Protein 7BWH (pdb70)

Structure (mmCIF, N/CA/C/O backbone):
data_7BWH
#
_entry.id   7BWH
#
_cell.length_a   34.004
_cell.length_b   37.495
_cell.length_c   77.546
_cell.angle_alpha   90.000
_cell.angle_beta   90.000
_cell.angle_gamma   90.000
#
_symmetry.space_group_name_H-M   'P 2 21 21'
#
loop_
_entity.id
_entity.type
_entity.pdbx_description
1 polymer 'Cytochrome b5 heme-binding domain-containing protein'
2 non-polymer 'PROTOPORPHYRIN IX CONTAINING FE'
3 non-polymer 'CHLORIDE ION'
4 water water
#
loop_
_atom_site.group_PDB
_atom_site.id
_atom_site.type_symbol
_atom_site.label_atom_id
_atom_site.label_alt_id
_atom_site.label_comp_id
_atom_site.label_asym_id
_atom_site.label_entity_id
_atom_site.label_seq_id
_atom_site.pdbx_PDB_ins_code
_atom_site.Cartn_x
_atom_site.Cartn_y
_atom_site.Cartn_z
_atom_site.occupancy
_atom_site.B_iso_or_equiv
_atom_site.auth_seq_id
_atom_site.auth_comp_id
_atom_site.auth_asym_id
_atom_site.auth_atom_id
_atom_site.pdbx_PDB_model_num
ATOM 1 N N . GLU A 1 22 ? -10.03100 20.03700 14.54000 1.000 77.13556 12 GLU A N 1
ATOM 2 C CA . GLU A 1 22 ? -10.34000 19.36000 13.25500 1.000 68.86615 12 GLU A CA 1
ATOM 3 C C . GLU A 1 22 ? -9.18400 18.42300 12.89900 1.000 64.03399 12 GLU A C 1
ATOM 4 O O . GLU A 1 22 ? -8.83600 17.54300 13.68700 1.000 67.29754 12 GLU A O 1
ATOM 10 N N . GLU A 1 23 ? -8.58200 18.63800 11.72200 1.000 58.84390 13 GLU A N 1
ATOM 11 C CA . GLU A 1 23 ? -7.61900 17.71000 11.14900 1.000 52.32996 13 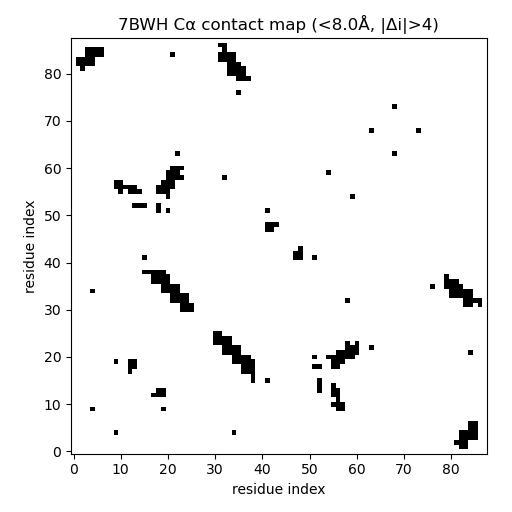GLU A CA 1
ATOM 12 C C . GLU A 1 23 ? -6.81100 18.42500 10.06800 1.000 43.91316 13 GLU A C 1
ATOM 13 O O . GLU A 1 23 ? -7.27100 19.41300 9.50600 1.000 50.54817 13 GLU A O 1
ATOM 19 N N . GLN A 1 24 ? -5.60200 17.91800 9.79000 1.000 35.51742 14 GLN A N 1
ATOM 20 C CA . GLN A 1 24 ? -4.77000 18.42700 8.71000 1.000 31.72222 14 GLN A CA 1
ATOM 21 C C . GLN A 1 24 ? -4.66600 17.35100 7.63300 1.000 29.46406 14 GLN A C 1
ATOM 22 O O . GLN A 1 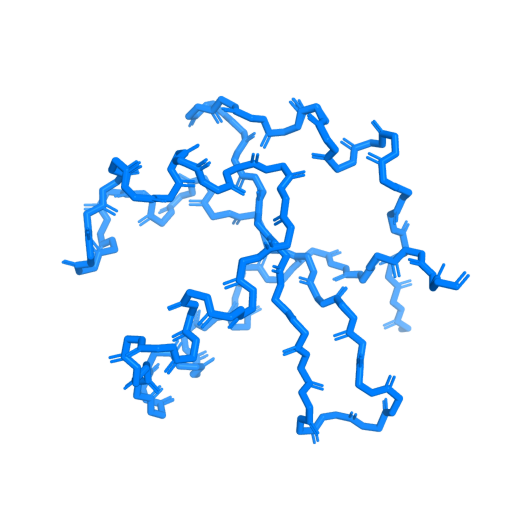24 ? -4.32400 16.21100 7.92600 1.000 27.08746 14 GLN A O 1
ATOM 28 N N . THR A 1 25 ? -4.96500 17.72600 6.38600 1.000 31.12478 15 THR A N 1
ATOM 29 C CA . THR A 1 25 ? -4.87200 16.80300 5.26300 1.000 30.09045 15 THR A CA 1
ATOM 30 C C . THR A 1 25 ? -3.55200 17.02000 4.53100 1.000 29.38510 15 THR A C 1
ATOM 31 O O . THR A 1 25 ? -3.13400 18.16000 4.31700 1.000 31.70117 15 THR A O 1
ATOM 35 N N . PHE A 1 26 ? -2.92400 15.90900 4.12600 1.000 24.76086 16 PHE A N 1
ATOM 36 C CA . PHE A 1 26 ? -1.71100 15.94500 3.32900 1.000 23.77653 16 PHE A CA 1
ATOM 37 C C . PHE A 1 26 ? -1.93700 15.20300 2.02400 1.000 23.83707 16 PHE A C 1
ATOM 38 O O . PHE A 1 26 ? -2.58800 14.16000 1.99200 1.000 26.43212 16 PHE A O 1
ATOM 46 N N A SER A 1 27 ? -1.36800 15.76100 0.95700 0.660 24.05025 17 SER A N 1
ATOM 47 N N B SER A 1 27 ? -1.38900 15.76400 0.94200 0.340 24.01077 17 SER A N 1
ATOM 48 C CA A SER A 1 27 ? -1.39600 15.12800 -0.34800 0.660 25.23987 17 SER A CA 1
ATOM 49 C CA B SER A 1 27 ? -1.42900 15.12500 -0.36300 0.340 24.53715 17 SER A CA 1
ATOM 50 C C A SER A 1 27 ? -0.29800 14.07300 -0.43400 0.660 23.54493 17 SER A C 1
ATOM 51 C C B SER A 1 27 ? -0.30100 14.10400 -0.46600 0.340 23.36333 17 SER A C 1
ATOM 52 O O A SER A 1 27 ? 0.74500 14.19700 0.20100 0.660 24.49767 17 SER A O 1
ATOM 53 O O B SER A 1 27 ? 0.74700 14.26700 0.15600 0.340 24.10026 17 SER A O 1
ATOM 58 N N . TRP A 1 28 ? -0.51500 13.07000 -1.28700 1.000 23.45808 18 TRP A N 1
ATOM 59 C CA . TRP A 1 28 ? 0.52100 12.08800 -1.55300 1.000 23.55809 18 TRP A CA 1
ATOM 60 C C . TRP A 1 28 ? 1.75400 12.71600 -2.20200 1.000 24.89509 18 TRP A C 1
ATOM 61 O O . TRP A 1 28 ? 2.86100 12.24400 -1.96200 1.000 25.18460 18 TRP A O 1
ATOM 72 N N . SER A 1 29 ? 1.56800 13.77100 -3.01700 1.000 26.15577 19 SER A N 1
ATOM 73 C CA . SER A 1 29 ? 2.71400 14.48900 -3.56000 1.000 28.92189 19 SER A CA 1
ATOM 74 C C . SER A 1 29 ? 3.64200 14.96500 -2.43900 1.000 26.56898 19 SER A C 1
ATOM 75 O O . SER A 1 29 ? 4.86200 14.88800 -2.56400 1.000 31.53010 19 SER A O 1
ATOM 78 N N . GLU A 1 30 ? 3.06200 15.43800 -1.33000 1.000 24.78718 20 GLU A N 1
ATOM 79 C CA . GLU A 1 30 ? 3.87000 15.87700 -0.20000 1.000 24.39240 20 GLU A CA 1
ATOM 80 C C . GLU A 1 30 ? 4.38500 14.68700 0.61900 1.000 24.07394 20 GLU A C 1
ATOM 81 O O . GLU A 1 30 ? 5.55800 14.64700 0.98100 1.000 26.19525 20 GLU A O 1
ATOM 87 N N . ILE A 1 31 ? 3.51600 13.71800 0.92500 1.000 21.73155 21 ILE A N 1
ATOM 88 C CA . ILE A 1 31 ? 3.90800 12.59000 1.76800 1.000 22.08949 21 ILE A CA 1
ATOM 89 C C . ILE A 1 31 ? 5.09600 11.84200 1.16000 1.000 24.68191 21 ILE A C 1
ATOM 90 O O . ILE A 1 31 ? 6.02200 11.45500 1.87400 1.000 24.01604 21 ILE A O 1
ATOM 95 N N A SER A 1 32 ? 5.06200 11.65300 -0.16600 0.600 26.53476 22 SER A N 1
ATOM 96 N N B SER A 1 32 ? 5.07100 11.67300 -0.17000 0.400 26.45580 22 SER A N 1
ATOM 97 C CA A SER A 1 32 ? 6.01500 10.80300 -0.86700 0.600 29.24561 22 SER A CA 1
ATOM 98 C CA B SER A 1 32 ? 6.03200 10.84800 -0.89100 0.400 28.47183 22 SER A CA 1
ATOM 99 C C A SER A 1 32 ? 7.43900 11.36300 -0.81900 0.600 28.34024 22 SER A C 1
ATOM 100 C C B SER A 1 32 ? 7.44600 11.42900 -0.83200 0.400 28.12179 22 SER A C 1
ATOM 101 O O A SER A 1 32 ? 8.39000 10.64200 -1.13000 0.600 35.73586 22 SER A O 1
ATOM 102 O O B SER A 1 32 ? 8.40300 10.75300 -1.21600 0.400 35.40688 22 SER A O 1
ATOM 107 N N A GLN A 1 33 ? 7.58600 12.63500 -0.42600 0.430 28.31655 23 GLN A N 1
ATOM 108 N N B GLN A 1 33 ? 7.57900 12.67500 -0.36200 0.300 28.55606 23 GLN A N 1
ATOM 109 N N C GLN A 1 33 ? 7.52200 13.01200 -0.28300 0.270 31.82224 23 GLN A N 1
ATOM 110 C CA A GLN A 1 33 ? 8.88900 13.27600 -0.33200 0.430 31.64327 23 GLN A CA 1
ATOM 111 C CA B GLN A 1 33 ? 8.87900 13.32600 -0.31100 0.300 30.96161 23 GLN A CA 1
ATOM 112 C CA C GLN A 1 33 ? 8.96000 13.21000 -0.35200 0.270 31.62484 23 GLN A CA 1
ATOM 113 C C A GLN A 1 33 ? 9.59200 12.93400 0.98200 0.430 30.01412 23 GLN A C 1
ATOM 114 C C B GLN A 1 33 ? 9.47800 13.26100 1.09200 0.300 28.76661 23 GLN A C 1
ATOM 115 C C C GLN A 1 33 ? 9.60600 12.99800 1.01700 0.270 30.33785 23 GLN A C 1
ATOM 116 O O A GLN A 1 33 ? 10.81500 13.04000 1.06900 0.430 32.27492 23 GLN A O 1
ATOM 117 O O B GLN A 1 33 ? 10.51700 13.86800 1.34800 0.300 30.64841 23 GLN A O 1
ATOM 118 O O C GLN A 1 33 ? 10.80200 13.24000 1.17400 0.270 32.06700 23 GLN A O 1
ATOM 134 N N . HIS A 1 34 ? 8.81900 12.53300 1.99800 1.000 28.65870 24 HIS A N 1
ATOM 135 C CA . HIS A 1 34 ? 9.33100 12.35800 3.35400 1.000 27.67437 24 HIS A CA 1
ATOM 136 C C . HIS A 1 34 ? 9.94800 10.97500 3.53300 1.000 26.08997 24 HIS A C 1
ATOM 137 O O . HIS A 1 34 ? 9.44200 10.15500 4.30300 1.000 24.80297 24 HIS A O 1
ATOM 144 N N . THR A 1 35 ? 11.07500 10.76200 2.84100 1.000 27.05324 25 THR A N 1
ATOM 145 C CA . THR A 1 35 ? 11.63700 9.43800 2.64300 1.000 29.53512 25 THR A CA 1
ATOM 146 C C . THR A 1 35 ? 13.00300 9.28500 3.30900 1.000 27.72964 25 THR A C 1
ATOM 147 O O . THR A 1 35 ? 13.60000 8.21400 3.23000 1.000 33.49612 25 THR A O 1
ATOM 151 N N . SER A 1 36 ? 13.49900 10.33700 3.97100 1.000 30.00623 26 SER A N 1
ATOM 152 C CA . SER A 1 36 ? 14.83000 10.27500 4.56000 1.000 29.86411 26 SER A CA 1
ATOM 153 C C . SER A 1 36 ? 14.74800 10.23000 6.08400 1.000 28.56658 26 SER A C 1
ATOM 154 O O . SER A 1 36 ? 13.74500 10.62500 6.66900 1.000 28.91926 26 SER A O 1
ATOM 157 N N . ALA A 1 37 ? 15.84700 9.79800 6.71400 1.000 29.73778 27 ALA A N 1
ATOM 158 C CA . ALA A 1 37 ? 15.92000 9.70900 8.16300 1.000 29.58513 27 ALA A CA 1
ATOM 159 C C . ALA A 1 37 ? 15.83700 11.09400 8.80000 1.000 29.93517 27 ALA A C 1
ATOM 160 O O . ALA A 1 37 ? 15.64600 11.20000 10.01000 1.000 31.84066 27 ALA A O 1
ATOM 162 N N . ASN A 1 38 ? 15.98000 12.14800 7.98400 1.000 31.20111 28 ASN A N 1
ATOM 163 C CA . ASN A 1 38 ? 15.92300 13.51800 8.47100 1.000 33.39348 28 ASN A CA 1
ATOM 164 C C . ASN A 1 38 ? 14.47500 13.97000 8.65200 1.000 28.78766 28 ASN A C 1
ATOM 165 O O . ASN A 1 38 ? 14.20500 14.88300 9.42800 1.000 32.42494 28 ASN A O 1
ATOM 170 N N . SER A 1 39 ? 13.55200 13.32300 7.93700 1.000 28.00336 29 SER A N 1
ATOM 171 C CA . SER A 1 39 ? 12.13300 13.63900 8.01000 1.000 26.00575 29 SER A CA 1
ATOM 172 C C . SER A 1 39 ? 11.35000 12.47000 7.41900 1.000 25.02932 29 SER A C 1
ATOM 173 O O . SER A 1 39 ? 11.11700 12.41400 6.21500 1.000 27.22168 29 SER A O 1
ATOM 176 N N . LEU A 1 40 ? 10.95800 11.53400 8.28400 1.000 22.47901 30 LEU A N 1
ATOM 177 C CA . LEU A 1 40 ? 10.46900 10.23200 7.86800 1.000 20.50246 30 LEU A CA 1
ATOM 178 C C . LEU A 1 40 ? 8.98600 10.13300 8.21100 1.000 18.37589 30 LEU A C 1
ATOM 179 O O . LEU A 1 40 ? 8.63100 10.11800 9.39400 1.000 19.12598 30 LEU A O 1
ATOM 184 N N . TRP A 1 41 ? 8.12200 10.08300 7.18800 1.000 18.08112 31 TRP A N 1
ATOM 185 C CA . TRP A 1 41 ? 6.69900 9.88500 7.41800 1.000 17.20996 31 TRP A CA 1
ATOM 186 C C . TRP A 1 41 ? 6.28500 8.48900 6.97700 1.000 17.11521 31 TRP A C 1
ATOM 187 O O . TRP A 1 41 ? 6.79400 7.97600 5.98900 1.000 18.47064 31 TRP A O 1
ATOM 198 N N . VAL A 1 42 ? 5.32400 7.89800 7.68700 1.000 16.11246 32 VAL A N 1
ATOM 199 C CA . VAL A 1 42 ? 4.68600 6.66100 7.26000 1.000 15.90717 32 VAL A CA 1
ATOM 200 C C . VAL A 1 42 ? 3.18000 6.83100 7.39500 1.000 15.27552 32 VAL A C 1
ATOM 201 O O . VAL A 1 42 ? 2.71300 7.66400 8.17200 1.000 15.72557 32 VAL A O 1
ATOM 205 N N . VAL A 1 43 ? 2.43000 6.04800 6.61600 1.000 16.09930 33 VAL A N 1
ATOM 206 C CA . VAL A 1 43 ? 0.98300 6.14000 6.62200 1.000 15.87822 33 VAL A CA 1
ATOM 207 C C . VAL A 1 43 ? 0.40000 4.78000 6.98500 1.000 15.33342 33 VAL A C 1
ATOM 208 O O . VAL A 1 43 ? 0.77600 3.76400 6.40500 1.000 17.72318 33 VAL A O 1
ATOM 212 N N . VAL A 1 44 ? -0.53300 4.78100 7.94800 1.000 15.40448 34 VAL A N 1
ATOM 213 C CA . VAL A 1 44 ? -1.19700 3.55600 8.37000 1.000 16.43618 34 VAL A CA 1
ATOM 214 C C . VAL A 1 44 ? -2.69500 3.82300 8.42400 1.000 15.95718 34 VAL A C 1
ATOM 215 O O . VAL A 1 44 ? -3.13700 4.74900 9.11000 1.000 17.59948 34 VAL A O 1
ATOM 219 N N . ARG A 1 45 ? -3.47500 2.99600 7.72800 1.000 18.93122 35 ARG A N 1
ATOM 220 C CA . ARG A 1 45 ? -4.91700 3.14500 7.77200 1.000 21.16043 35 ARG A CA 1
ATOM 221 C C . ARG A 1 45 ? -5.42500 2.76300 9.15900 1.000 22.36584 35 ARG A C 1
ATOM 222 O O . ARG A 1 45 ? -5.02900 1.73500 9.70400 1.000 25.49516 35 ARG A O 1
ATOM 230 N N . ASP A 1 46 ? -6.28800 3.61300 9.72200 1.000 22.90538 36 ASP A N 1
ATOM 231 C CA . ASP A 1 46 ? -6.84300 3.38500 11.04800 1.000 23.55282 36 ASP A CA 1
ATOM 232 C C . ASP A 1 46 ? -8.27700 2.88600 10.91300 1.000 25.82678 36 ASP A C 1
ATOM 233 O O . ASP A 1 46 ? -9.21300 3.68100 10.85400 1.000 25.03458 36 ASP A O 1
ATOM 238 N N . LYS A 1 47 ? -8.43800 1.55800 10.90200 1.000 29.07717 37 LYS A N 1
ATOM 239 C CA . LYS A 1 47 ? -9.74400 0.94900 10.70700 1.000 32.97764 37 LYS A CA 1
ATOM 240 C C . LYS A 1 47 ? -10.62800 1.11100 11.94300 1.000 32.07227 37 LYS A C 1
ATOM 241 O O . LYS A 1 47 ? -11.82100 0.81600 11.87300 1.000 34.54362 37 LYS A O 1
ATOM 247 N N . THR A 1 48 ? -10.05700 1.58400 13.06100 1.000 31.70907 38 THR A N 1
ATOM 248 C CA . THR A 1 48 ? -10.81500 1.73600 14.29900 1.000 32.61180 38 THR A CA 1
ATOM 249 C C . THR A 1 48 ? -11.54700 3.07800 14.36000 1.000 32.66444 38 THR A C 1
ATOM 250 O O . THR A 1 48 ? -12.42000 3.25500 15.20900 1.000 36.01484 38 THR A O 1
ATOM 254 N N . SER A 1 49 ? -11.17500 4.02000 13.48000 1.000 30.65104 39 SER A N 1
ATOM 255 C CA . SER A 1 49 ? -11.78400 5.34300 13.44400 1.000 30.91950 39 SER A CA 1
ATOM 256 C C . SER A 1 49 ? -12.82600 5.41400 12.33300 1.000 29.26140 39 SER A C 1
ATOM 257 O O . SER A 1 49 ? -12.59200 4.90100 11.23800 1.000 28.90610 39 SER A O 1
ATOM 260 N N . PRO A 1 50 ? -13.97500 6.09100 12.55400 1.000 28.92715 40 PRO A N 1
ATOM 261 C CA . PRO A 1 50 ? -14.94400 6.31900 11.48100 1.000 29.49301 40 PRO A CA 1
ATOM 262 C C . PRO A 1 50 ? -14.26800 6.90300 10.24000 1.000 28.61659 40 PRO A C 1
ATOM 263 O O . PRO A 1 50 ? -13.48500 7.84700 10.32500 1.000 28.15074 40 PRO A O 1
ATOM 267 N N . GLY A 1 51 ? -14.55000 6.29200 9.08800 1.000 26.03207 41 GLY A N 1
ATOM 268 C CA . GLY A 1 51 ? -14.00600 6.73300 7.81300 1.000 26.15050 41 GLY A CA 1
ATOM 269 C C . GLY A 1 51 ? -12.70700 6.02000 7.44500 1.000 27.10325 41 GLY A C 1
ATOM 270 O O . GLY A 1 51 ? -12.19800 6.19800 6.34200 1.000 28.87451 41 GLY A O 1
ATOM 271 N N . SER A 1 52 ? -12.17600 5.21400 8.37100 1.000 27.08219 42 SER A N 1
ATOM 272 C CA . SER A 1 52 ? -10.93600 4.47700 8.17300 1.000 25.93732 42 SER A CA 1
ATOM 273 C C . SER A 1 52 ? -9.85600 5.38200 7.58300 1.000 24.97668 42 SER A C 1
ATOM 274 O O . SER A 1 52 ? -9.29400 5.07700 6.52800 1.000 26.12418 42 SER A O 1
ATOM 277 N N . PRO A 1 53 ? -9.52000 6.51600 8.24400 1.000 23.27121 43 PRO A N 1
ATOM 278 C CA . PRO A 1 53 ? -8.58400 7.48100 7.66400 1.000 22.65008 43 PRO A CA 1
ATOM 279 C C . PRO A 1 53 ? -7.18500 6.89300 7.50100 1.000 20.56036 43 PRO A C 1
ATOM 280 O O . PRO A 1 53 ? -6.74400 6.07200 8.31200 1.000 21.64733 43 PRO A O 1
ATOM 284 N N A LEU A 1 54 ? -6.49800 7.31000 6.43300 0.950 20.72880 44 LEU A N 1
ATOM 285 N N B LEU A 1 54 ? -6.49400 7.32700 6.43900 0.050 19.98661 44 LEU A N 1
ATOM 286 C CA A LEU A 1 54 ? -5.08100 7.02400 6.28200 0.950 19.02070 44 LEU A CA 1
ATOM 287 C CA B LEU A 1 54 ? -5.07400 7.06600 6.26000 0.050 18.63118 44 LEU A CA 1
ATOM 288 C C A LEU A 1 54 ? -4.31300 8.02400 7.14000 0.950 17.91004 44 LEU A C 1
ATOM 289 C C B LEU A 1 54 ? -4.30000 8.04000 7.14000 0.050 17.58895 44 LEU A C 1
ATOM 290 O O A LEU A 1 54 ? -4.11700 9.17400 6.76000 0.950 20.54194 44 LEU A O 1
ATOM 291 O O B LEU A 1 54 ? -4.04900 9.17200 6.73000 0.050 17.87583 44 LEU A O 1
ATOM 300 N N . ARG A 1 55 ? -3.92500 7.60000 8.34500 1.000 16.45724 45 ARG A N 1
ATOM 301 C CA . ARG A 1 55 ? -3.24400 8.51100 9.25500 1.000 15.84664 45 ARG A CA 1
ATOM 302 C C . ARG A 1 55 ? -1.77400 8.62600 8.87400 1.000 14.60438 45 ARG A C 1
ATOM 303 O O . ARG A 1 55 ? -1.12100 7.62500 8.56300 1.000 15.73347 45 ARG A O 1
ATOM 311 N N . VAL A 1 56 ? -1.27700 9.86400 8.90100 1.000 15.45448 46 VAL A N 1
ATOM 312 C CA . VAL A 1 56 ? 0.10200 10.17800 8.56100 1.000 14.97022 46 VAL A CA 1
ATOM 313 C C . VAL A 1 56 ? 0.86400 10.40300 9.86300 1.000 14.88073 46 VAL A C 1
ATOM 314 O O . VAL A 1 56 ? 0.44400 11.22000 10.69000 1.000 15.73873 46 VAL A O 1
ATOM 318 N N . TYR A 1 57 ? 1.98800 9.70300 10.00700 1.000 13.87798 47 TYR A N 1
ATOM 319 C CA . TYR A 1 57 ? 2.80500 9.75800 11.20900 1.000 14.20960 47 TYR A CA 1
ATOM 320 C C . TYR A 1 57 ? 4.19500 10.26000 10.84800 1.000 15.06496 47 TYR A C 1
ATOM 321 O O . TYR A 1 57 ? 4.81100 9.73200 9.93300 1.000 16.60725 47 TYR A O 1
ATOM 330 N N . ASP A 1 58 ? 4.67500 11.27300 11.57600 1.000 15.59661 48 ASP A N 1
ATOM 331 C CA . ASP A 1 58 ? 6.05700 11.70600 11.47900 1.000 17.09679 48 ASP A CA 1
ATOM 332 C C . ASP A 1 58 ? 6.85600 10.97100 12.54500 1.000 17.27839 48 ASP A C 1
ATOM 333 O O . ASP A 1 58 ? 6.76900 11.32000 13.72800 1.000 18.44958 48 ASP A O 1
ATOM 338 N N . VAL A 1 59 ? 7.55300 9.90900 12.13000 1.000 17.00467 49 VAL A N 1
ATOM 339 C CA . VAL A 1 59 ? 8.25000 9.03900 13.06600 1.000 18.18902 49 VAL A CA 1
ATOM 340 C C . VAL A 1 59 ? 9.74200 9.37100 13.15400 1.000 19.41549 49 VAL A C 1
ATOM 341 O O . VAL A 1 59 ? 10.52400 8.56200 13.65800 1.000 21.09727 49 VAL A O 1
ATOM 345 N N . THR A 1 60 ? 10.13600 10.57200 12.70500 1.000 19.46549 50 THR A N 1
ATOM 346 C CA . THR A 1 60 ? 11.53500 10.98300 12.73300 1.000 21.66049 50 THR A CA 1
ATOM 347 C C . THR A 1 60 ? 12.17000 10.73800 14.10500 1.000 22.45006 50 THR A C 1
ATOM 348 O O . THR A 1 60 ? 13.27300 10.20300 14.19500 1.000 25.92153 50 THR A O 1
ATOM 352 N N . ASN A 1 61 ? 11.46800 11.12500 15.17500 1.000 24.35292 51 ASN A N 1
ATOM 353 C CA . ASN A 1 61 ? 12.05100 11.11000 16.51000 1.000 25.63465 51 ASN A CA 1
ATOM 354 C C . ASN A 1 61 ? 11.85300 9.75600 17.19000 1.000 25.63728 51 ASN A C 1
ATOM 355 O O . ASN A 1 61 ? 12.23300 9.59300 18.35000 1.000 29.15613 51 ASN A O 1
ATOM 360 N N . PHE A 1 62 ? 11.24800 8.80800 16.47100 1.000 22.67377 52 PHE A N 1
ATOM 361 C CA . PHE A 1 62 ? 10.95100 7.47100 16.95800 1.000 22.86590 52 PHE A CA 1
ATOM 362 C C . PHE A 1 62 ? 11.95100 6.45800 16.40100 1.000 23.14751 52 PHE A C 1
ATOM 363 O O . PHE A 1 62 ? 11.98500 5.31100 16.84500 1.000 23.84233 52 PHE A O 1
ATOM 371 N N . GLN A 1 63 ? 12.76200 6.87800 15.42100 1.000 26.22683 53 GLN A N 1
ATOM 372 C CA . GLN A 1 63 ? 13.63300 5.94900 14.71400 1.000 26.31368 53 GLN A CA 1
ATOM 373 C C . GLN A 1 63 ? 14.57000 5.22500 15.67600 1.000 27.91124 53 GLN A C 1
ATOM 374 O O . GLN A 1 63 ? 14.81800 4.03400 15.51000 1.000 30.17467 53 GLN A O 1
ATOM 380 N N . LYS A 1 64 ? 15.07500 5.94800 16.68400 1.000 30.07203 54 LYS A N 1
ATOM 381 C CA . LYS A 1 64 ? 16.10900 5.41200 17.55500 1.000 32.14859 54 LYS A CA 1
ATOM 382 C C . LYS A 1 64 ? 15.54400 4.43100 18.58100 1.000 32.23018 54 LYS A C 1
ATOM 383 O O . LYS A 1 64 ? 16.30700 3.64400 19.14200 1.000 34.63573 54 LYS A O 1
ATOM 389 N N . THR A 1 65 ? 14.22800 4.47000 18.83100 1.000 29.17455 55 THR A N 1
ATOM 390 C CA . THR A 1 65 ? 13.66600 3.64500 19.89200 1.000 28.72450 55 THR A CA 1
ATOM 391 C C . THR A 1 65 ? 12.67000 2.60400 19.38100 1.000 27.97177 55 THR A C 1
ATOM 392 O O . THR A 1 65 ? 12.27500 1.72600 20.14600 1.000 29.71672 55 THR A O 1
ATOM 396 N N . HIS A 1 66 ? 12.26600 2.68700 18.10700 1.000 25.05300 56 HIS A N 1
ATOM 397 C CA . HIS A 1 66 ? 11.32500 1.72000 17.55900 1.000 24.70296 56 HIS A CA 1
ATOM 398 C C . HIS A 1 66 ? 11.83700 0.30200 17.79500 1.000 25.24776 56 HIS A C 1
ATOM 399 O O . HIS A 1 66 ? 12.94000 -0.02000 17.36500 1.000 27.12694 56 HIS A O 1
ATOM 406 N N . PRO A 1 67 ? 11.09000 -0.58800 18.49200 1.000 26.26104 57 PRO A N 1
ATOM 407 C CA . PRO A 1 67 ? 11.56800 -1.95500 18.71600 1.000 28.34814 57 PRO A CA 1
ATOM 408 C C . PRO A 1 67 ? 11.86000 -2.74100 17.44200 1.000 28.40867 57 PRO A C 1
ATOM 409 O O . PRO A 1 67 ? 12.72800 -3.61300 17.44400 1.000 33.36189 57 PRO A O 1
ATOM 413 N N . GLY A 1 68 ? 11.15400 -2.40700 16.35400 1.000 27.84018 58 GLY A N 1
ATOM 414 C CA . GLY A 1 68 ? 11.40700 -3.03600 15.06900 1.000 28.60080 58 GLY A CA 1
ATOM 415 C C . GLY A 1 68 ? 12.66500 -2.51100 14.38000 1.000 28.20075 58 GLY A C 1
ATOM 416 O O . GLY A 1 68 ? 13.02000 -2.99500 13.31100 1.000 29.51933 58 GLY A O 1
ATOM 417 N N . GLY A 1 69 ? 13.32500 -1.51500 14.98600 1.000 28.52974 59 GLY A N 1
ATOM 418 C CA . GLY A 1 69 ? 14.53200 -0.92500 14.42300 1.000 28.87188 59 GLY A CA 1
ATOM 419 C C . GLY A 1 69 ? 14.22900 0.25400 13.49900 1.000 25.42673 59 GLY A C 1
ATOM 420 O O . GLY A 1 69 ? 13.08100 0.49900 13.13400 1.000 26.48212 59 GLY A O 1
ATOM 421 N N . HIS A 1 70 ? 15.28000 0.99100 13.13000 1.000 25.71624 60 HIS A N 1
ATOM 422 C CA . HIS A 1 70 ? 15.11500 2.17500 12.30000 1.000 26.06628 60 HIS A CA 1
ATOM 423 C C . HIS A 1 70 ? 15.05300 1.83800 10.81000 1.000 25.82152 60 HIS A C 1
ATOM 424 O O . HIS A 1 70 ? 14.39200 2.55400 10.06100 1.000 25.85836 60 HIS A O 1
ATOM 431 N N A LEU A 1 71 ? 15.75200 0.77400 10.39000 0.570 26.17419 61 LEU A N 1
ATOM 432 N N B LEU A 1 71 ? 15.72200 0.74800 10.40500 0.430 26.76637 61 LEU A N 1
ATOM 433 C CA A LEU A 1 71 ? 15.83800 0.42500 8.97700 0.570 24.88719 61 LEU A CA 1
ATOM 434 C CA B LEU A 1 71 ? 15.86800 0.38100 9.00200 0.430 27.30064 61 LEU A CA 1
ATOM 435 C C A LEU A 1 71 ? 14.44900 0.15600 8.40100 0.570 25.01089 61 LEU A C 1
ATOM 436 C C B LEU A 1 71 ? 14.51600 0.04200 8.37400 0.430 26.83480 61 LEU A C 1
ATOM 437 O O A LEU A 1 71 ? 14.13300 0.60400 7.30100 0.570 24.33713 61 LEU A O 1
ATOM 438 O O B LEU A 1 71 ? 14.29600 0.32600 7.19900 0.430 29.25614 61 LEU A O 1
ATOM 447 N N . ILE A 1 72 ? 13.61400 -0.56300 9.15500 1.000 25.01089 62 ILE A N 1
ATOM 448 C CA . ILE A 1 72 ? 12.30900 -0.94900 8.64200 1.000 24.70559 62 ILE A CA 1
ATOM 449 C C . ILE A 1 72 ? 11.41500 0.28100 8.46600 1.000 24.41082 62 ILE A C 1
ATOM 450 O O . ILE A 1 72 ? 10.57000 0.29800 7.57900 1.000 27.80333 62 ILE A O 1
ATOM 455 N N . LEU A 1 73 ? 11.58200 1.31000 9.31000 1.000 22.89748 63 LEU A N 1
ATOM 456 C CA . LEU A 1 73 ? 10.81600 2.53600 9.12000 1.000 21.94737 63 LEU A CA 1
ATOM 457 C C . LEU A 1 73 ? 11.23700 3.22500 7.81900 1.000 23.45281 63 LEU A C 1
ATOM 458 O O . LEU A 1 73 ? 10.39800 3.73900 7.07800 1.000 23.96866 63 LEU A O 1
ATOM 463 N N . LEU A 1 74 ? 12.54100 3.22500 7.53800 1.000 23.94761 64 LEU A N 1
ATOM 464 C CA . LEU A 1 74 ? 13.04600 3.88900 6.34600 1.000 25.45832 64 LEU A CA 1
ATOM 465 C C . LEU A 1 74 ? 12.53200 3.19800 5.08100 1.000 25.00037 64 LEU A C 1
ATOM 466 O O . LEU A 1 74 ? 12.27700 3.86400 4.08000 1.000 27.62700 64 LEU A O 1
ATOM 471 N N A LYS A 1 75 ? 12.36400 1.87400 5.14900 0.610 25.80836 65 LYS A N 1
ATOM 472 N N B LYS A 1 75 ? 12.32600 1.87700 5.15000 0.390 26.35842 65 LYS A N 1
ATOM 473 C CA A LYS A 1 75 ? 11.89800 1.08200 4.02100 0.610 24.62927 65 LYS A CA 1
ATOM 474 C CA B LYS A 1 75 ? 11.90900 1.09400 3.99400 0.390 26.11892 65 LYS A CA 1
ATOM 475 C C A LYS A 1 75 ? 10.54900 1.58700 3.5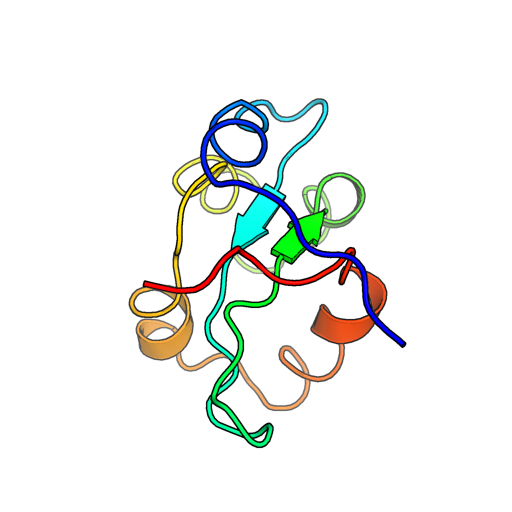0400 0.610 26.15840 65 LYS A C 1
ATOM 476 C C B LYS A 1 75 ? 10.51700 1.49900 3.50300 0.390 26.00312 65 LYS A C 1
ATOM 477 O O A LYS A 1 75 ? 10.33200 1.68300 2.30000 0.610 28.76134 65 LYS A O 1
ATOM 478 O O B LYS A 1 75 ? 10.24000 1.42800 2.30800 0.390 29.19034 65 LYS A O 1
ATOM 489 N N . TYR A 1 76 ? 9.63800 1.91100 4.42100 1.000 24.71875 66 TYR A N 1
ATOM 490 C CA . TYR A 1 76 ? 8.26500 2.25400 4.07200 1.000 24.85035 66 TYR A CA 1
ATOM 491 C C . TYR A 1 76 ? 8.05100 3.76200 4.07600 1.000 23.55546 66 TYR A C 1
ATOM 492 O O . TYR A 1 76 ? 6.91600 4.22100 3.91200 1.000 24.84508 66 TYR A O 1
ATOM 501 N N . ALA A 1 77 ? 9.13700 4.52000 4.25500 1.000 23.77917 67 ALA A N 1
ATOM 502 C CA . ALA A 1 77 ? 9.04500 5.97000 4.33300 1.000 24.46083 67 ALA A CA 1
ATOM 503 C C . ALA A 1 77 ? 8.36800 6.52200 3.08100 1.000 25.13986 67 ALA A C 1
ATOM 504 O O . ALA A 1 77 ? 8.70200 6.14300 1.95400 1.000 28.04020 67 ALA A O 1
ATOM 506 N N . GLY A 1 78 ? 7.41600 7.43100 3.29700 1.000 23.36596 68 GLY A N 1
ATOM 507 C CA . GLY A 1 78 ? 6.70400 8.09800 2.22000 1.000 24.91351 68 GLY A CA 1
ATOM 508 C C . GLY A 1 78 ? 5.57700 7.25300 1.63300 1.000 24.20027 68 GLY A C 1
ATOM 509 O O . GLY A 1 78 ? 4.99500 7.63000 0.61900 1.000 26.15577 68 GLY A O 1
ATOM 510 N N . THR A 1 79 ? 5.26600 6.11400 2.26400 1.000 23.67389 69 THR A N 1
ATOM 511 C CA . THR A 1 79 ? 4.26300 5.20800 1.72300 1.000 24.03183 69 THR A CA 1
ATOM 512 C C . THR A 1 79 ? 3.29400 4.75200 2.80900 1.000 23.31595 69 THR A C 1
ATOM 513 O O . THR A 1 79 ? 3.52700 4.91200 4.01100 1.000 22.24477 69 THR A O 1
ATOM 517 N N . GLU A 1 80 ? 2.20200 4.14700 2.35000 1.000 24.01077 70 GLU A N 1
ATOM 518 C CA . GLU A 1 80 ? 1.32800 3.40100 3.23000 1.000 24.37924 70 GLU A CA 1
ATOM 519 C C . GLU A 1 80 ? 1.95600 2.04800 3.55500 1.000 24.47662 70 GLU A C 1
ATOM 520 O O . GLU A 1 80 ? 2.36000 1.31300 2.66000 1.000 30.24836 70 GLU A O 1
ATOM 526 N N A CYS A 1 81 ? 2.02100 1.74900 4.86100 0.750 23.43176 71 CYS A N 1
ATOM 527 N N B CYS A 1 81 ? 2.01600 1.69500 4.84000 0.250 25.36620 71 CYS A N 1
ATOM 528 C CA A CYS A 1 81 ? 2.59300 0.51100 5.36900 0.750 23.08435 71 CYS A CA 1
ATOM 529 C CA B CYS A 1 81 ? 2.52300 0.38200 5.20900 0.250 25.86626 71 CYS A CA 1
ATOM 530 C C A CYS A 1 81 ? 1.58000 -0.29400 6.19200 0.750 22.14476 71 CYS A C 1
ATOM 531 C C B CYS A 1 81 ? 1.57100 -0.29700 6.18500 0.250 24.00551 71 CYS A C 1
ATOM 532 O O A CYS A 1 81 ? 1.98300 -1.18800 6.93300 0.750 22.60797 71 CYS A O 1
ATOM 533 O O B CYS A 1 81 ? 2.00500 -1.03800 7.06400 0.250 25.11091 71 CYS A O 1
ATOM 538 N N . SER A 1 82 ? 0.27600 -0.03500 5.99900 1.000 23.03960 72 SER A N 1
ATOM 539 C CA . SER A 1 82 ? -0.79400 -0.66600 6.76600 1.000 22.15266 72 SER A CA 1
ATOM 540 C C . SER A 1 82 ? -0.67100 -2.18800 6.79800 1.000 22.78431 72 SER A C 1
ATOM 541 O O . SER A 1 82 ? -0.81800 -2.80000 7.85400 1.000 22.23424 72 SER A O 1
ATOM 544 N N A ARG A 1 83 ? -0.42100 -2.79600 5.63400 0.200 23.79233 73 ARG A N 1
ATOM 545 N N B ARG A 1 83 ? -0.43800 -2.80200 5.63200 0.800 24.44767 73 ARG A N 1
ATOM 546 C CA A ARG A 1 83 ? -0.40300 -4.24700 5.54600 0.200 24.45556 73 ARG A CA 1
ATOM 547 C CA B ARG A 1 83 ? -0.41300 -4.25300 5.55600 0.800 25.37146 73 ARG A CA 1
ATOM 548 C C A ARG A 1 83 ? 0.76900 -4.81100 6.34400 0.200 24.10289 73 ARG A C 1
ATOM 549 C C B ARG A 1 83 ? 0.76900 -4.80900 6.34600 0.800 24.76613 73 ARG A C 1
ATOM 550 O O A ARG A 1 83 ? 0.59400 -5.75900 7.10800 0.200 24.97142 73 ARG A O 1
ATOM 551 O O B ARG A 1 83 ? 0.60000 -5.75500 7.11700 0.800 26.46370 73 ARG A O 1
ATOM 566 N N . ALA A 1 84 ? 1.95700 -4.22100 6.16100 1.000 23.22910 74 ALA A N 1
ATOM 567 C CA . ALA A 1 84 ? 3.13900 -4.64200 6.90100 1.000 23.82128 74 ALA A CA 1
ATOM 568 C C . ALA A 1 84 ? 2.95600 -4.42200 8.40400 1.000 23.54230 74 ALA A C 1
ATOM 569 O O . ALA A 1 84 ? 3.35200 -5.27100 9.20000 1.000 24.55558 74 ALA A O 1
ATOM 571 N N . PHE A 1 85 ? 2.35200 -3.28900 8.77600 1.000 21.13938 75 PHE A N 1
ATOM 572 C CA . PHE A 1 85 ? 2.09000 -2.97700 10.17300 1.000 19.92607 75 PHE A CA 1
ATOM 573 C C . PHE A 1 85 ? 1.21900 -4.06400 10.80400 1.000 21.59996 75 PHE A C 1
ATOM 574 O O . PHE A 1 85 ? 1.50500 -4.55100 11.90500 1.000 21.99211 75 PHE A O 1
ATOM 582 N N . ALA A 1 86 ? 0.13500 -4.42700 10.11100 1.000 22.24477 76 ALA A N 1
ATOM 583 C CA . ALA A 1 86 ? -0.79800 -5.43000 10.60600 1.000 23.24752 76 ALA A CA 1
ATOM 584 C C . ALA A 1 86 ? -0.12400 -6.79900 10.67500 1.000 24.23185 76 ALA A C 1
ATOM 585 O O . ALA A 1 86 ? -0.37700 -7.56700 11.59900 1.000 25.97417 76 ALA A O 1
ATOM 587 N N . ALA A 1 87 ? 0.74500 -7.10300 9.70000 1.000 24.04499 77 ALA A N 1
ATOM 588 C CA . ALA A 1 87 ? 1.34800 -8.42600 9.63100 1.000 25.55833 77 ALA A CA 1
ATOM 589 C C . ALA A 1 87 ? 2.26100 -8.68400 10.83000 1.000 25.60570 77 ALA A C 1
ATOM 590 O O . ALA A 1 87 ? 2.43700 -9.83500 11.23200 1.000 28.74555 77 ALA A O 1
ATOM 592 N N . VAL A 1 88 ? 2.82000 -7.61100 11.40100 1.000 26.20314 78 VAL A N 1
ATOM 593 C CA . VAL A 1 88 ? 3.65800 -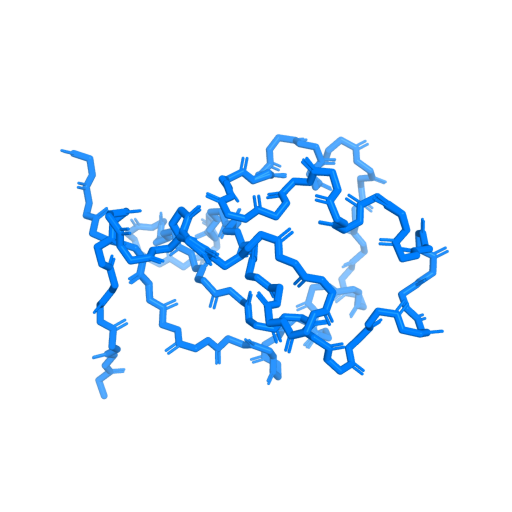7.67600 12.59500 1.000 26.56371 78 VAL A CA 1
ATOM 594 C C . VAL A 1 88 ? 2.83100 -8.04000 13.83200 1.000 26.82690 78 VAL A C 1
ATOM 595 O O . VAL A 1 88 ? 3.37800 -8.51300 14.83300 1.000 29.28246 78 VAL A O 1
ATOM 599 N N . GLY A 1 89 ? 1.51700 -7.79900 13.78100 1.000 24.80561 79 GLY A N 1
ATOM 600 C CA . GLY A 1 89 ? 0.67800 -7.96100 14.95700 1.000 24.50294 79 GLY A CA 1
ATOM 601 C C . GLY A 1 89 ? 1.02400 -6.92200 16.01600 1.000 22.66061 79 GLY A C 1
ATOM 602 O O . GLY A 1 89 ? 1.10700 -7.23900 17.20200 1.000 24.06604 79 GLY A O 1
ATOM 603 N N . HIS A 1 90 ? 1.21200 -5.66900 15.59200 1.000 20.66300 80 HIS A N 1
ATOM 604 C CA . HIS A 1 90 ? 1.51000 -4.60900 16.54100 1.000 20.17347 80 HIS A CA 1
ATOM 605 C C . HIS A 1 90 ? 0.48600 -4.61100 17.66900 1.000 22.17898 80 HIS A C 1
ATOM 606 O O . HIS A 1 90 ? -0.71900 -4.71800 17.43500 1.000 22.45269 80 HIS A O 1
ATOM 613 N N . SER A 1 91 ? 1.00700 -4.44600 18.88700 1.000 20.66564 81 SER A N 1
ATOM 614 C CA . SER A 1 91 ? 0.24900 -4.59300 20.11400 1.000 20.82618 81 SER A CA 1
ATOM 615 C C . SER A 1 91 ? -0.62600 -3.37400 20.39200 1.000 20.67880 81 SER A C 1
ATOM 616 O O . SER A 1 91 ? -0.48100 -2.33300 19.76200 1.000 19.56024 81 SER A O 1
ATOM 619 N N A LYS A 1 92 ? -1.49500 -3.49900 21.40200 0.390 20.38402 82 LYS A N 1
ATOM 620 N N B LYS A 1 92 ? -1.50000 -3.50700 21.39900 0.610 20.20242 82 LYS A N 1
ATOM 621 C CA A LYS A 1 92 ? -2.29400 -2.37500 21.86600 0.390 19.69183 82 LYS A CA 1
ATOM 622 C CA B LYS A 1 92 ? -2.29300 -2.38600 21.88000 0.610 18.74698 82 LYS A CA 1
ATOM 623 C C A LYS A 1 92 ? -1.37900 -1.29600 22.43800 0.390 19.49971 82 LYS A C 1
ATOM 624 C C B LYS A 1 92 ? -1.35700 -1.30100 22.40200 0.610 18.57591 82 LYS A C 1
ATOM 625 O O A LYS A 1 92 ? -1.66200 -0.10600 22.31000 0.390 20.29980 82 LYS A O 1
ATOM 626 O O B LYS A 1 92 ? -1.59900 -0.11200 22.20700 0.610 19.13124 82 LYS A O 1
ATOM 637 N N . TYR A 1 93 ? -0.28500 -1.73100 23.07200 1.000 19.82080 83 TYR A N 1
ATOM 638 C CA . TYR A 1 93 ? 0.73200 -0.81600 23.54900 1.000 19.63130 83 TYR A CA 1
ATOM 639 C C . TYR A 1 93 ? 1.32800 -0.01900 22.37900 1.000 18.78909 83 TYR A C 1
ATOM 640 O O . TYR A 1 93 ? 1.40600 1.20900 22.42200 1.000 19.71289 83 TYR A O 1
ATOM 649 N N . ALA A 1 94 ? 1.72000 -0.71900 21.30200 1.000 18.35483 84 ALA A N 1
ATOM 650 C CA . ALA A 1 94 ? 2.28500 -0.06000 20.12900 1.000 17.65212 84 ALA A CA 1
ATOM 651 C C . ALA A 1 94 ? 1.29600 0.94900 19.54800 1.000 16.29932 84 ALA A C 1
ATOM 652 O O . ALA A 1 94 ? 1.66400 2.06900 19.19000 1.000 17.45472 84 ALA A O 1
ATOM 654 N N . ILE A 1 95 ? 0.03100 0.53500 19.43500 1.000 16.53093 85 ILE A N 1
ATOM 655 C CA . ILE A 1 95 ? -0.96300 1.39800 18.81300 1.000 17.74686 85 ILE A CA 1
ATOM 656 C C . ILE A 1 95 ? -1.17000 2.65500 19.65900 1.000 18.25219 85 ILE A C 1
ATOM 657 O O . ILE A 1 95 ? -1.30100 3.75000 19.11900 1.000 19.73395 85 ILE A O 1
ATOM 662 N N A LYS A 1 96 ? -1.19300 2.49400 20.98700 0.810 19.19177 86 LYS A N 1
ATOM 663 N N B LYS A 1 96 ? -1.14700 2.48900 20.98800 0.190 18.48906 86 LYS A N 1
ATOM 664 C CA A LYS A 1 96 ? -1.31400 3.63200 21.88600 0.810 21.30255 86 LYS A CA 1
ATOM 665 C CA B LYS A 1 96 ? -1.29600 3.59100 21.92800 0.190 18.80489 86 LYS A CA 1
ATOM 666 C C A LYS A 1 96 ? -0.16000 4.60900 21.64900 0.810 19.49181 86 LYS A C 1
ATOM 667 C C B LYS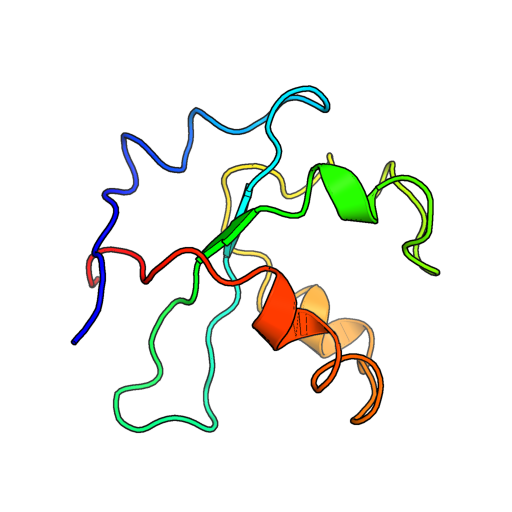 A 1 96 ? -0.13800 4.57900 21.78700 0.190 18.23113 86 LYS A C 1
ATOM 668 O O A LYS A 1 96 ? -0.36100 5.82600 21.65500 0.810 23.06592 86 LYS A O 1
ATOM 669 O O B LYS A 1 96 ? -0.31800 5.77800 22.00300 0.190 18.74698 86 LYS A O 1
ATOM 680 N N . ARG A 1 97 ? 1.04800 4.06500 21.43500 1.000 18.03111 87 ARG A N 1
ATOM 681 C CA . ARG A 1 97 ? 2.24000 4.88400 21.25800 1.000 19.41812 87 ARG A CA 1
ATOM 682 C C . ARG A 1 97 ? 2.22400 5.63200 19.92100 1.000 18.66013 87 ARG A C 1
ATOM 683 O O . ARG A 1 97 ? 2.97900 6.58300 19.74500 1.000 20.64984 87 ARG A O 1
ATOM 691 N N . MET A 1 98 ? 1.35900 5.22700 18.98400 1.000 18.05216 88 MET A N 1
ATOM 692 C CA . MET A 1 98 ? 1.36100 5.83100 17.65600 1.000 18.07585 88 MET A CA 1
ATOM 693 C C . MET A 1 98 ? 0.82700 7.25400 17.68400 1.000 16.34143 88 MET A C 1
ATOM 694 O O . MET A 1 98 ? 1.25400 8.07200 16.87100 1.000 17.02309 88 MET A O 1
ATOM 699 N N . SER A 1 99 ? -0.16300 7.53000 18.54400 1.000 18.08375 89 SER A N 1
ATOM 700 C CA . SER A 1 99 ? -0.91200 8.77300 18.43100 1.000 18.57065 89 SER A CA 1
ATOM 701 C C . SER A 1 99 ? -0.00100 9.98500 18.57500 1.000 17.79687 89 SER A C 1
ATOM 702 O O . SER A 1 99 ? -0.24700 11.01300 17.95500 1.000 18.91016 89 SER A O 1
ATOM 705 N N . GLN A 1 100 ? 1.04800 9.86800 19.39500 1.000 17.60211 90 GLN A N 1
ATOM 706 C CA . GLN A 1 100 ? 1.92300 11.00700 19.62200 1.000 18.53117 90 GLN A CA 1
ATOM 707 C C . GLN A 1 100 ? 2.61400 11.44300 18.32900 1.000 16.42302 90 GLN A C 1
ATOM 708 O O . GLN A 1 100 ? 3.06100 12.58900 18.25100 1.000 18.63908 90 GLN A O 1
ATOM 714 N N . TYR A 1 101 ? 2.68800 10.55400 17.31400 1.000 16.37038 91 TYR A N 1
ATOM 715 C CA . TYR A 1 101 ? 3.39300 10.87000 16.07500 1.000 15.66767 91 TYR A CA 1
ATOM 716 C C . TYR A 1 101 ? 2.45900 11.33100 14.96200 1.000 15.02812 91 TYR A C 1
ATOM 717 O O . TYR A 1 101 ? 2.94900 11.66800 13.87900 1.000 15.39921 91 TYR A O 1
ATOM 726 N N . ARG A 1 102 ? 1.14100 11.35800 15.20700 1.000 15.52028 92 ARG A N 1
ATOM 727 C CA . ARG A 1 102 ? 0.21700 11.75200 14.14400 1.000 16.12299 92 ARG A CA 1
ATOM 728 C C . ARG A 1 102 ? 0.47800 13.19900 13.75500 1.000 16.12299 92 ARG A C 1
ATOM 729 O O . ARG A 1 102 ? 0.59800 14.07200 14.61900 1.000 16.83360 92 ARG A O 1
ATOM 737 N N . ILE A 1 103 ? 0.49900 13.45400 12.44200 1.000 16.24932 93 ILE A N 1
ATOM 738 C CA . ILE A 1 103 ? 0.53000 14.82100 11.94000 1.000 17.58895 93 ILE A CA 1
ATOM 739 C C . ILE A 1 103 ? -0.73000 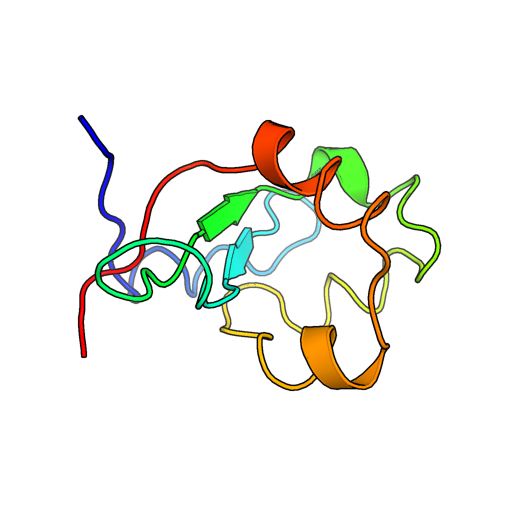15.17300 11.15100 1.000 17.53894 93 ILE A C 1
ATOM 740 O O . ILE A 1 103 ? -1.02200 16.35400 10.95400 1.000 19.77079 93 ILE A O 1
ATOM 745 N N . GLY A 1 104 ? -1.46900 14.16600 10.67400 1.000 18.46011 94 GLY A N 1
ATOM 746 C CA . GLY A 1 104 ? -2.66300 14.46200 9.90200 1.000 19.73921 94 GLY A CA 1
ATOM 747 C C . GLY A 1 104 ? -3.17000 13.20800 9.21100 1.000 18.48906 94 GLY A C 1
ATOM 748 O O . GLY A 1 104 ? -2.86300 12.09800 9.63900 1.000 18.40221 94 GLY A O 1
ATOM 749 N N A ILE A 1 105 ? -3.92000 13.41500 8.12600 0.670 19.22862 95 ILE A N 1
ATOM 750 N N B ILE A 1 105 ? -3.97700 13.39800 8.16300 0.330 20.16294 95 ILE A N 1
ATOM 751 C CA A ILE A 1 105 ? -4.49500 12.32200 7.36100 0.670 19.66552 95 ILE A CA 1
ATOM 752 C CA B ILE A 1 105 ? -4.46700 12.27900 7.37500 0.330 21.21570 95 ILE A CA 1
ATOM 753 C C A ILE A 1 105 ? -4.17300 12.54500 5.88800 0.670 20.88935 95 ILE A C 1
ATOM 754 C C B ILE A 1 105 ? -4.12300 12.53000 5.91200 0.330 21.39730 95 ILE A C 1
ATOM 755 O O A ILE A 1 105 ? -4.00700 13.68400 5.45000 0.670 23.32648 95 ILE A O 1
ATOM 756 O O B ILE A 1 105 ? -3.90200 13.67000 5.50800 0.330 22.65272 95 ILE A O 1
ATOM 765 N N . ALA A 1 106 ? -4.07900 11.44600 5.13400 1.000 20.65248 96 ALA A N 1
ATOM 766 C CA . ALA A 1 106 ? -3.79100 11.53000 3.70800 1.000 22.90801 96 ALA A CA 1
ATOM 767 C C . ALA A 1 106 ? -5.08000 11.80900 2.94500 1.000 27.03745 96 ALA A C 1
ATOM 768 O O . ALA A 1 106 ? -6.15400 11.36700 3.34900 1.000 28.19812 96 ALA A O 1
ATOM 770 N N . GLU A 1 107 ? -4.94900 12.53800 1.82900 1.000 28.92452 97 GLU A N 1
ATOM 771 C CA . GLU A 1 107 ? -6.06600 12.75900 0.92100 1.000 33.81984 97 GLU A CA 1
ATOM 772 C C . GLU A 1 107 ? -6.65600 11.40400 0.52400 1.000 33.86459 97 GLU A C 1
ATOM 773 O O . GLU A 1 107 ? -5.92900 10.41600 0.40900 1.000 35.62269 97 GLU A O 1
ATOM 779 N N . ALA A 1 108 ? -7.98100 11.37000 0.33300 1.000 44.32900 98 ALA A N 1
ATOM 780 C CA . ALA A 1 108 ? -8.70700 10.12500 0.12600 1.000 52.19047 98 ALA A CA 1
ATOM 781 C C . ALA A 1 108 ? -8.41100 9.53400 -1.25400 1.000 56.24622 98 ALA A C 1
ATOM 782 O O . ALA A 1 108 ? -7.90700 10.21900 -2.14600 1.000 53.13532 98 ALA A O 1
ATOM 784 N N . ASP A 1 109 ? -8.73500 8.24500 -1.41100 1.000 61.66002 99 ASP A N 1
ATOM 785 C CA . ASP A 1 109 ? -8.60200 7.54900 -2.68100 1.000 65.10254 99 ASP A CA 1
ATOM 786 C C . ASP A 1 109 ? -9.80100 7.89100 -3.57100 1.000 62.17061 99 ASP A C 1
ATOM 787 O O . ASP A 1 109 ? -9.58900 8.62900 -4.55100 1.000 63.66026 99 ASP A O 1
#

Foldseek 3Di:
DFDEDELVVQQVQQDLCWFKEWAQDPPDPPRFGWIFGCSVVQ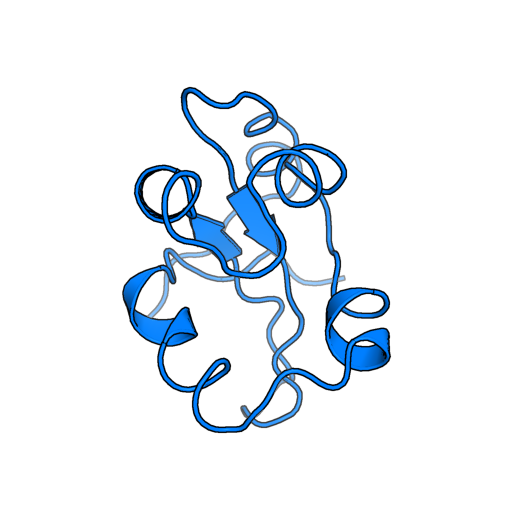PPPPVHNVVSNVRTSHYPNVVCVVVVDDPVRVVVRVVGTRGTYDDD

CATH classification: 3.10.120.10

InterPro domains:
  IPR001199 Cytochrome b5-like heme/steroid binding domain [PF00173] (17-94)
  IPR001199 Cytochrome b5-like heme/steroid binding domain [PR00363] (46-56)
  IPR001199 Cytochrome b5-like heme/steroid binding domain [PR00363] (56-70)
  IPR001199 Cytochrome b5-like heme/steroid binding domain [PR00363] (71-78)
  IPR001199 Cytochrome b5-like heme/steroid binding domain [PR00363] (84-96)
  IPR001199 Cytochrome b5-like heme/steroid binding domain [PS50255] (13-97)
  IPR001199 Cytochrome b5-like heme/steroid binding domain [SM01117] (16-97)
  IPR036400 Cytochrome b5-like heme/steroid binding domain superfamily [G3DSA:3.10.120.10] (6-103)
  IPR036400 Cytochrome b5-like heme/steroid binding domain superfamily [SSF55856] (12-100)
  IPR050668 Cytochrome b5 [PTHR19359] (7-97)

Secondary structure (DSSP, 8-state):
---EE-HHHHTT-EETTEEEEEEE-TTSTT--EEEEE-GGGTTT-TT-HHHHHHTTTSB-HHHHHHTT--HHHHHHHGGGEEEEEPP-

B-factor: mean 28.45, std 11.52, range [12.2, 93.87]

Sequence (88 aa):
EEQTFSSWSEISSQQQHTSANSLWVVVRDKTSPGSPLLRVYDVTNFQKTHPGGHLLILLKKYAGTECCSRRAFAAVGHSKKYAIKKRMSQYRIGIIAEAD

Solvent-accessible surface area: 5911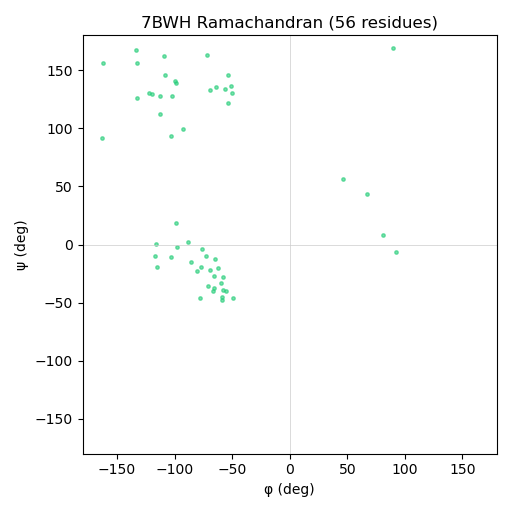 Å² total; per-residue (Å²): 226,84,105,85,17,40,76,85,81,0,52,134,40,68,51,55,135,38,0,16,9,0,11,73,23,166,126,23,137,78,36,24,9,24,0,12,45,9,34,137,25,21,202,99,27,124,51,30,102,130,77,21,73,142,62,7,5,61,74,14,23,206,29,37,74,89,106,58,52,56,187,140,24,89,171,72,29,61,113,32,111,57,2,40,8,72,98,165

Nearest PDB structures (foldseek):
  7bwh-assembly1_A  TM=1.011E+00  e=1.565E-19  Ramazzottius varieornatus
  1lj0-assembly1_A  TM=9.832E-01  e=1.740E-08  Rattus norvegicus
  1cyo-assembly1_A  TM=9.782E-01  e=2.586E-08  Bos taurus
  2ibj-assembly1_A  TM=9.694E-01  e=5.349E-08  Musca domestica
  2m33-assembly1_A  TM=9.278E-01  e=2.611E-07  Oryctolagus cuniculus

Organism: Ramazzottius varieornatus (NCBI:txid947166)

Radius of gyration: 12.05 Å; Cα contacts (8 Å, |Δi|>4): 153; chains: 1; bounding box: 31×28×27 Å